Protein AF-A0A939AF09-F1 (afdb_monomer_lite)

Structure (mmCIF, N/CA/C/O backbone):
data_AF-A0A939AF09-F1
#
_entry.id   AF-A0A939AF09-F1
#
loop_
_atom_site.group_PDB
_atom_site.id
_atom_site.type_symbol
_atom_site.label_atom_id
_atom_site.label_alt_id
_atom_site.label_comp_id
_atom_site.label_asym_id
_atom_site.label_entity_id
_atom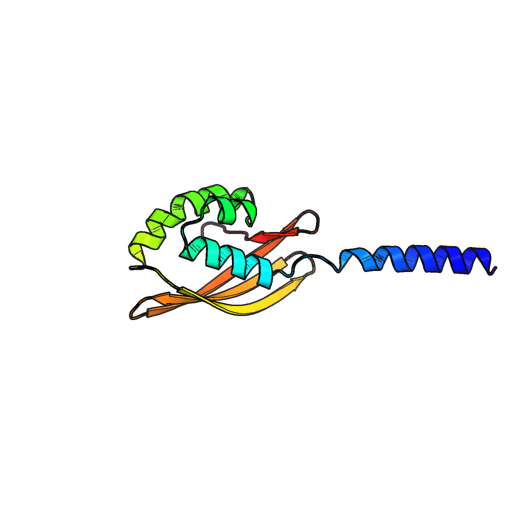_site.label_seq_id
_atom_site.pdbx_PDB_ins_code
_atom_site.Cartn_x
_atom_site.Cartn_y
_atom_site.Cartn_z
_atom_site.occupancy
_atom_site.B_iso_or_equiv
_atom_site.auth_seq_id
_atom_site.auth_comp_id
_atom_site.auth_asym_id
_atom_site.auth_atom_id
_atom_site.pdbx_PDB_model_num
ATOM 1 N N . MET A 1 1 ? -16.250 -12.088 46.802 1.00 54.91 1 MET A N 1
ATOM 2 C CA . MET A 1 1 ? -15.262 -11.108 46.292 1.00 54.91 1 MET A CA 1
ATOM 3 C C . MET A 1 1 ? -14.401 -11.692 45.167 1.00 54.91 1 MET A C 1
ATOM 5 O O . MET A 1 1 ? -14.438 -11.140 44.080 1.00 54.91 1 MET A O 1
ATOM 9 N N . ILE A 1 2 ? -13.753 -12.854 45.349 1.00 57.69 2 ILE A N 1
ATOM 10 C CA . ILE A 1 2 ? -12.949 -13.545 44.306 1.00 57.69 2 ILE A CA 1
ATOM 11 C C . ILE A 1 2 ? -13.694 -13.767 42.973 1.00 57.69 2 ILE A C 1
ATOM 13 O O . ILE A 1 2 ? -13.131 -13.522 41.915 1.00 57.69 2 ILE A O 1
ATOM 17 N N . LYS A 1 3 ? -14.979 -14.151 43.006 1.00 56.00 3 LYS A N 1
ATOM 18 C CA . LYS A 1 3 ? -15.787 -14.379 41.788 1.00 56.00 3 LYS A CA 1
ATOM 19 C C . LYS A 1 3 ? -15.946 -13.130 40.904 1.00 56.00 3 LYS A C 1
ATOM 21 O O . LYS A 1 3 ? -15.982 -13.259 39.690 1.00 56.00 3 LYS A O 1
ATOM 26 N N . ILE A 1 4 ? -16.001 -11.936 41.502 1.00 65.12 4 ILE A N 1
ATOM 27 C CA . ILE A 1 4 ? -16.119 -10.664 40.766 1.00 65.12 4 ILE A CA 1
ATOM 28 C C . ILE A 1 4 ? -14.761 -10.280 40.164 1.00 65.12 4 ILE A C 1
ATOM 30 O O . ILE A 1 4 ? -14.705 -9.821 39.029 1.00 65.12 4 ILE A O 1
ATOM 34 N N . LEU A 1 5 ? -13.667 -10.552 40.886 1.00 64.31 5 LEU A N 1
ATOM 35 C CA . LEU A 1 5 ? -12.300 -10.309 40.420 1.00 64.31 5 LEU A CA 1
ATOM 36 C C . LEU A 1 5 ? -11.954 -11.160 39.185 1.00 64.31 5 LEU A C 1
ATOM 38 O O . LEU A 1 5 ? -11.342 -10.665 38.246 1.00 64.31 5 LEU A O 1
ATOM 42 N N . VAL A 1 6 ? -12.397 -12.423 39.161 1.00 71.00 6 VAL A N 1
ATOM 43 C CA . VAL A 1 6 ? -12.189 -13.341 38.026 1.00 71.00 6 VAL A CA 1
ATOM 44 C C . VAL A 1 6 ? -12.988 -12.901 36.795 1.00 71.00 6 VAL A C 1
ATOM 46 O O . VAL A 1 6 ? -12.459 -12.937 35.690 1.00 71.00 6 VAL A O 1
ATOM 49 N N . ILE A 1 7 ? -14.226 -12.425 36.966 1.00 71.31 7 ILE A N 1
ATOM 50 C CA . ILE A 1 7 ? -15.048 -11.924 35.849 1.00 71.31 7 ILE A CA 1
ATOM 51 C C . ILE A 1 7 ? -14.437 -10.650 35.242 1.00 71.31 7 ILE A C 1
ATOM 53 O O . ILE A 1 7 ? -14.358 -10.532 34.022 1.00 71.31 7 ILE A O 1
ATOM 57 N N . LEU A 1 8 ? -13.933 -9.731 36.073 1.00 65.94 8 LEU A N 1
ATOM 58 C CA . LEU A 1 8 ? -13.237 -8.519 35.618 1.00 65.94 8 LEU A CA 1
ATOM 59 C C . LEU A 1 8 ? -11.928 -8.834 34.874 1.00 65.94 8 LEU A C 1
ATOM 61 O O . LEU A 1 8 ? -11.629 -8.198 33.866 1.00 65.94 8 LEU A O 1
ATOM 65 N N . LEU A 1 9 ? -11.187 -9.852 35.323 1.00 68.19 9 LEU A N 1
ATOM 66 C CA . LEU A 1 9 ? -9.960 -10.313 34.667 1.00 68.19 9 LEU A CA 1
ATOM 67 C C . LEU A 1 9 ? -10.236 -10.930 33.281 1.00 68.19 9 LEU A C 1
ATOM 69 O O . LEU A 1 9 ? -9.470 -10.706 32.349 1.00 68.19 9 LEU A O 1
ATOM 73 N N . VAL A 1 10 ? -11.340 -11.671 33.129 1.00 65.94 10 VAL A N 1
ATOM 74 C CA . VAL A 1 10 ? -11.747 -12.291 31.852 1.00 65.94 10 VAL A CA 1
ATOM 75 C C . VAL A 1 10 ? -12.244 -11.250 30.838 1.00 65.94 10 VAL A C 1
ATOM 77 O O . VAL A 1 10 ? -11.999 -11.385 29.643 1.00 65.94 10 VAL A O 1
ATOM 80 N N . ILE A 1 11 ? -12.897 -10.178 31.293 1.00 62.31 11 ILE A N 1
ATOM 81 C CA . ILE A 1 11 ? -13.320 -9.073 30.414 1.00 62.31 11 ILE A CA 1
ATOM 82 C C . ILE A 1 11 ? -12.107 -8.244 29.957 1.00 62.31 11 ILE A C 1
ATOM 84 O O . ILE A 1 11 ? -12.039 -7.834 28.799 1.00 62.31 11 ILE A O 1
ATOM 88 N N . ALA A 1 12 ? -11.110 -8.053 30.828 1.00 61.72 12 ALA A N 1
ATOM 89 C CA . ALA A 1 12 ? -9.881 -7.337 30.488 1.00 61.72 12 ALA A CA 1
ATOM 90 C C . ALA A 1 12 ? -9.032 -8.065 29.426 1.00 61.72 12 ALA A C 1
ATOM 92 O O . ALA A 1 12 ? -8.418 -7.415 28.582 1.00 61.72 12 ALA A O 1
ATOM 93 N N . THR A 1 13 ? -9.026 -9.402 29.409 1.00 58.50 13 THR A N 1
ATOM 94 C CA . THR A 1 13 ? -8.287 -10.180 28.397 1.00 58.50 13 THR A CA 1
ATOM 95 C C . THR A 1 13 ? -8.986 -10.231 27.036 1.00 58.50 13 THR A C 1
ATOM 97 O O . THR A 1 13 ? -8.305 -10.362 26.020 1.00 58.50 13 THR A O 1
ATOM 100 N N . MET A 1 14 ? -10.310 -10.042 26.971 1.00 56.41 14 MET A N 1
ATOM 101 C CA . MET A 1 14 ? -11.045 -9.952 25.698 1.00 56.41 14 MET A CA 1
ATOM 102 C C . MET A 1 14 ? -10.769 -8.658 24.915 1.00 56.41 14 MET A C 1
ATOM 104 O O . MET A 1 14 ? -10.902 -8.645 23.693 1.00 56.41 14 MET A O 1
ATOM 108 N N . LEU A 1 15 ? -10.320 -7.589 25.579 1.00 56.97 15 LEU A N 1
ATOM 109 C CA . LEU A 1 15 ? -9.964 -6.324 24.919 1.00 56.97 15 LEU A CA 1
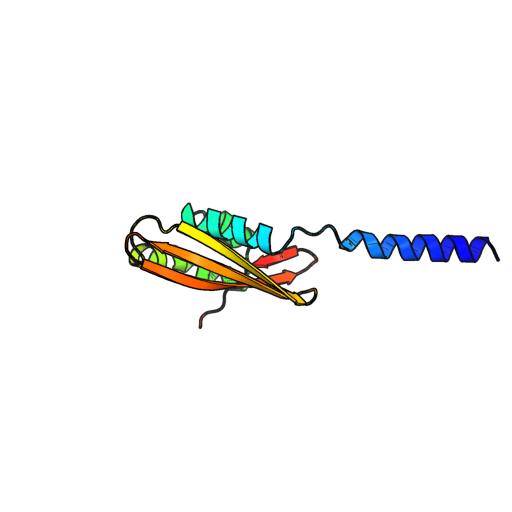ATOM 110 C C . LEU A 1 15 ? -8.602 -6.376 24.203 1.00 56.97 15 LEU A C 1
ATOM 112 O O . LEU A 1 15 ? -8.333 -5.546 23.338 1.00 56.97 15 LEU A O 1
ATOM 116 N N . LEU A 1 16 ? -7.756 -7.366 24.509 1.00 54.41 16 LEU A N 1
ATOM 117 C CA . LEU A 1 16 ? -6.405 -7.488 23.942 1.00 54.41 16 LEU A CA 1
ATOM 118 C C . LEU A 1 16 ? -6.359 -8.242 22.600 1.00 54.41 16 LEU A C 1
ATOM 120 O O . LEU A 1 16 ? -5.327 -8.250 21.932 1.00 54.41 16 LEU A O 1
ATOM 124 N N . ILE A 1 17 ? -7.465 -8.855 22.166 1.00 52.78 17 ILE A N 1
ATOM 125 C CA . ILE A 1 17 ? -7.485 -9.740 20.986 1.00 52.78 17 ILE A CA 1
ATOM 126 C C . ILE A 1 17 ? -7.575 -8.954 19.657 1.00 52.78 17 ILE A C 1
ATOM 128 O O . ILE A 1 17 ? -7.250 -9.484 18.597 1.00 52.78 17 ILE A O 1
ATOM 132 N N . ASN A 1 18 ? -7.920 -7.660 19.689 1.00 51.19 18 ASN A N 1
ATOM 133 C CA . ASN A 1 18 ? -8.018 -6.819 18.483 1.00 51.19 18 ASN A CA 1
ATOM 134 C C . ASN A 1 18 ? -6.672 -6.266 17.972 1.00 51.19 18 ASN A C 1
ATOM 136 O O . ASN A 1 18 ? -6.637 -5.564 16.958 1.00 51.19 18 ASN A O 1
ATOM 140 N N . ALA A 1 19 ? -5.555 -6.592 18.630 1.00 51.22 19 ALA A N 1
ATOM 141 C CA . ALA A 1 19 ? -4.224 -6.162 18.199 1.00 51.22 19 ALA A CA 1
ATOM 142 C C . ALA A 1 19 ? -3.630 -7.026 17.065 1.00 51.22 19 ALA A C 1
ATOM 144 O O . ALA A 1 19 ? -2.607 -6.659 16.490 1.00 51.22 19 ALA A O 1
ATOM 145 N N . CYS A 1 20 ? -4.260 -8.148 16.695 1.00 52.00 20 CYS A N 1
ATOM 146 C CA . CYS A 1 20 ? -3.750 -9.067 15.668 1.00 52.00 20 CYS A CA 1
ATOM 147 C C . CYS A 1 20 ? -4.276 -8.751 14.250 1.00 52.00 20 CYS A C 1
ATOM 149 O O . CYS A 1 20 ? -4.638 -9.641 13.483 1.00 52.00 20 CYS A O 1
ATOM 151 N N . GLY A 1 21 ? -4.356 -7.466 13.898 1.00 64.12 21 GLY A N 1
ATOM 152 C CA . GLY A 1 21 ? -4.618 -7.035 12.523 1.00 64.12 21 GLY A CA 1
ATOM 153 C C . GLY A 1 21 ? -3.337 -7.050 11.684 1.00 64.12 21 GLY A C 1
ATOM 154 O O . GLY A 1 21 ? -2.247 -6.797 12.198 1.00 64.12 21 GLY A O 1
ATOM 155 N N . THR A 1 22 ? -3.444 -7.323 10.381 1.00 80.94 22 THR A N 1
ATOM 156 C CA . THR A 1 22 ? -2.323 -7.146 9.440 1.00 80.94 22 THR A CA 1
ATOM 157 C C . THR A 1 22 ? -1.801 -5.711 9.531 1.00 80.94 22 THR A C 1
ATOM 159 O O . THR A 1 22 ? -2.602 -4.787 9.512 1.00 80.94 22 THR A O 1
ATOM 162 N N . LYS A 1 23 ? -0.486 -5.499 9.647 1.00 91.12 23 LYS A N 1
ATOM 163 C CA . LYS A 1 23 ? 0.091 -4.149 9.780 1.00 91.12 23 LYS A CA 1
ATOM 164 C C . LYS A 1 23 ? -0.139 -3.315 8.506 1.00 91.12 23 LYS A C 1
ATOM 166 O O . LYS A 1 23 ? -0.131 -3.896 7.417 1.00 91.12 23 LYS A O 1
ATOM 171 N N . PRO A 1 24 ? -0.272 -1.978 8.608 1.00 94.00 2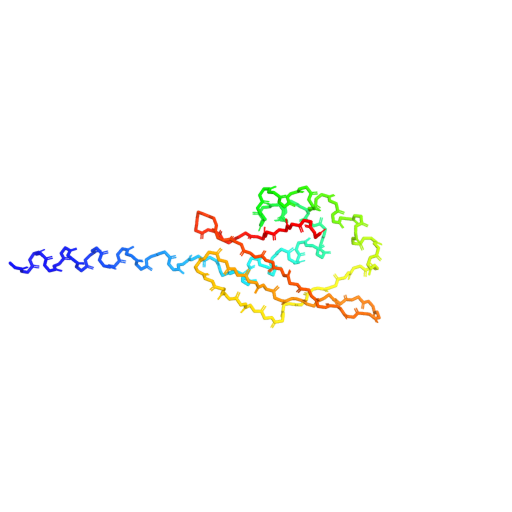4 PRO A N 1
ATOM 172 C CA . PRO A 1 24 ? -0.453 -1.109 7.442 1.00 94.00 24 PRO A CA 1
ATOM 173 C C . PRO A 1 24 ? 0.690 -1.254 6.428 1.00 94.00 24 PRO A C 1
ATOM 175 O O . PRO A 1 24 ? 0.429 -1.380 5.236 1.00 94.00 24 PRO A O 1
ATOM 178 N N . GLU A 1 25 ? 1.937 -1.379 6.894 1.00 95.06 25 GLU A N 1
ATOM 179 C CA . GLU A 1 25 ? 3.103 -1.634 6.033 1.00 95.06 25 GLU A CA 1
ATOM 180 C C . GLU A 1 25 ? 2.937 -2.898 5.173 1.00 95.06 25 GLU A C 1
ATOM 182 O O . GLU A 1 25 ? 3.248 -2.906 3.985 1.00 95.06 25 GLU A O 1
ATOM 187 N N . THR A 1 26 ? 2.411 -3.982 5.750 1.00 95.31 26 THR A N 1
ATOM 188 C CA . THR A 1 26 ? 2.205 -5.243 5.025 1.00 95.31 26 THR A CA 1
ATOM 189 C C . THR A 1 26 ? 1.139 -5.102 3.939 1.00 95.31 26 THR A C 1
ATOM 191 O O . THR A 1 26 ? 1.274 -5.703 2.875 1.00 95.31 26 THR A O 1
ATOM 194 N N . VAL A 1 27 ? 0.082 -4.324 4.192 1.00 96.75 27 VAL A N 1
ATOM 195 C CA . VAL A 1 27 ? -0.944 -4.025 3.181 1.00 96.75 27 VAL A CA 1
ATOM 196 C C . VAL A 1 27 ? -0.356 -3.157 2.070 1.00 96.75 27 VAL A C 1
ATOM 198 O O . VAL A 1 27 ? -0.552 -3.475 0.901 1.00 96.75 27 VAL A O 1
ATOM 201 N N . ALA A 1 28 ? 0.419 -2.131 2.426 1.00 97.06 28 ALA A N 1
ATOM 202 C CA . ALA A 1 28 ? 1.090 -1.258 1.469 1.00 97.06 28 ALA A CA 1
ATOM 203 C C . ALA A 1 28 ? 2.052 -2.026 0.553 1.00 97.06 28 ALA A C 1
ATOM 205 O O . ALA A 1 28 ? 1.944 -1.902 -0.661 1.00 97.06 28 ALA A O 1
ATOM 206 N N . ARG A 1 29 ? 2.926 -2.882 1.104 1.00 96.94 29 ARG A N 1
ATOM 207 C CA . ARG A 1 29 ? 3.843 -3.715 0.302 1.00 96.94 29 ARG A CA 1
ATOM 208 C C . ARG A 1 29 ? 3.089 -4.576 -0.708 1.00 96.94 29 ARG A C 1
ATOM 210 O O . ARG A 1 29 ? 3.383 -4.511 -1.889 1.00 96.94 29 ARG A O 1
ATOM 217 N N . LYS A 1 30 ? 2.046 -5.291 -0.271 1.00 97.00 30 LYS A N 1
ATOM 218 C CA . LYS A 1 30 ? 1.223 -6.113 -1.175 1.00 97.00 30 LYS A CA 1
ATOM 219 C C . LYS A 1 30 ? 0.521 -5.295 -2.258 1.00 97.00 30 LYS A C 1
ATOM 221 O O . LYS A 1 30 ? 0.338 -5.786 -3.366 1.00 97.00 30 LYS A O 1
ATOM 226 N N . PHE A 1 31 ? 0.087 -4.079 -1.931 1.00 96.56 31 PHE A N 1
ATOM 227 C CA . PHE A 1 31 ? -0.536 -3.182 -2.897 1.00 96.56 31 PHE A CA 1
ATOM 228 C C . PHE A 1 31 ? 0.473 -2.695 -3.944 1.00 96.56 31 PHE A C 1
ATOM 230 O O . PHE A 1 31 ? 0.171 -2.724 -5.133 1.00 96.56 31 PHE A O 1
ATOM 237 N N . LEU A 1 32 ? 1.674 -2.301 -3.513 1.00 95.06 32 LEU A N 1
ATOM 238 C CA . LEU A 1 32 ? 2.763 -1.884 -4.397 1.00 95.06 32 LEU A CA 1
ATOM 239 C C . LEU A 1 32 ? 3.245 -3.047 -5.276 1.00 95.06 32 LEU A C 1
ATOM 241 O O . LEU A 1 32 ? 3.347 -2.876 -6.485 1.00 95.06 32 LEU A O 1
ATOM 245 N N . ASP A 1 33 ? 3.408 -4.248 -4.716 1.00 95.00 33 ASP A N 1
ATOM 246 C CA . ASP A 1 33 ? 3.730 -5.463 -5.478 1.00 95.00 33 ASP A CA 1
ATOM 247 C C . ASP A 1 33 ? 2.658 -5.753 -6.545 1.00 95.00 33 ASP A C 1
ATOM 249 O O . ASP A 1 33 ? 2.971 -6.106 -7.682 1.00 95.00 33 ASP A O 1
ATOM 253 N N . ALA A 1 34 ? 1.374 -5.592 -6.207 1.00 94.69 34 ALA A N 1
ATOM 254 C CA . ALA A 1 34 ? 0.286 -5.735 -7.172 1.00 94.69 34 ALA A CA 1
ATOM 255 C C . ALA A 1 34 ? 0.347 -4.658 -8.268 1.00 94.69 34 ALA A C 1
ATOM 257 O O . ALA A 1 34 ? 0.059 -4.953 -9.426 1.00 94.69 34 ALA A O 1
ATOM 258 N N . MET A 1 35 ? 0.769 -3.437 -7.929 1.00 91.38 35 MET A N 1
ATOM 259 C CA . MET A 1 35 ? 0.979 -2.360 -8.894 1.00 91.38 35 MET A CA 1
ATOM 260 C C . MET A 1 35 ? 2.124 -2.676 -9.867 1.00 91.38 35 MET A C 1
ATOM 262 O O . MET A 1 35 ? 1.933 -2.501 -11.070 1.00 91.38 35 MET A O 1
ATOM 266 N N . GLU A 1 36 ? 3.260 -3.202 -9.388 1.00 90.19 36 GLU A N 1
ATOM 267 C CA . GLU A 1 36 ? 4.373 -3.646 -10.252 1.00 90.19 36 GLU A CA 1
ATOM 268 C C . GLU A 1 36 ? 3.928 -4.707 -11.261 1.00 90.19 36 GLU A C 1
ATOM 270 O O . GLU A 1 36 ? 4.339 -4.694 -12.417 1.00 90.19 36 GLU A O 1
ATOM 275 N N . ASN A 1 37 ? 3.066 -5.628 -10.825 1.00 90.56 37 ASN A N 1
ATOM 276 C CA . ASN A 1 37 ? 2.606 -6.751 -11.641 1.00 90.56 37 ASN A CA 1
ATOM 277 C C . ASN A 1 37 ? 1.347 -6.440 -12.469 1.00 90.56 37 ASN A C 1
ATOM 279 O O . ASN A 1 37 ? 0.840 -7.321 -13.164 1.00 90.56 37 ASN A O 1
ATOM 283 N N . GLY A 1 38 ? 0.806 -5.219 -12.386 1.00 89.31 38 GLY A N 1
ATOM 284 C CA . GLY A 1 38 ? -0.444 -4.848 -13.055 1.00 89.31 38 GLY A CA 1
ATOM 285 C C . GLY A 1 38 ? -1.684 -5.602 -12.546 1.00 89.31 38 GLY A C 1
ATOM 286 O O . GLY A 1 38 ? -2.691 -5.677 -13.252 1.00 89.31 38 GLY A O 1
ATOM 287 N N . ASP A 1 39 ? -1.646 -6.155 -11.331 1.00 92.94 39 ASP A N 1
ATOM 288 C CA . ASP A 1 39 ? -2.744 -6.908 -10.715 1.00 92.94 39 ASP A CA 1
ATOM 289 C C . ASP A 1 39 ? -3.790 -5.961 -10.100 1.00 92.94 39 ASP A C 1
ATOM 291 O O . ASP A 1 39 ? -3.846 -5.699 -8.891 1.00 92.94 39 ASP A O 1
ATOM 295 N N . GLY A 1 40 ? -4.648 -5.427 -10.970 1.00 92.69 40 GLY A N 1
ATOM 296 C CA . GLY A 1 40 ? -5.736 -4.525 -10.591 1.00 92.69 40 GLY A CA 1
ATOM 297 C C . GLY A 1 40 ? -6.756 -5.127 -9.625 1.00 92.69 40 GLY A C 1
ATOM 298 O O . GLY A 1 40 ? -7.361 -4.388 -8.844 1.00 92.69 40 GLY A O 1
ATOM 299 N N . ASP A 1 41 ? -6.942 -6.445 -9.628 1.00 94.81 41 ASP A N 1
ATOM 300 C CA . ASP A 1 41 ? -7.902 -7.105 -8.743 1.00 94.81 41 ASP A CA 1
ATOM 301 C C . ASP A 1 41 ? -7.376 -7.174 -7.310 1.00 94.81 41 ASP A C 1
ATOM 303 O O . ASP A 1 41 ? -8.120 -6.903 -6.360 1.00 94.81 41 ASP A O 1
ATOM 307 N N . THR A 1 42 ? -6.090 -7.481 -7.135 1.00 95.75 42 THR A N 1
ATOM 308 C CA . THR A 1 42 ? -5.443 -7.417 -5.821 1.00 95.75 42 THR A CA 1
ATOM 309 C C . THR A 1 42 ? -5.389 -5.982 -5.309 1.00 95.75 42 THR A C 1
ATOM 311 O O . THR A 1 42 ? -5.731 -5.753 -4.146 1.00 95.75 42 THR A O 1
ATOM 314 N N . MET A 1 43 ? -5.078 -5.002 -6.168 1.00 95.56 43 MET A N 1
ATOM 315 C CA . MET A 1 43 ? -5.132 -3.584 -5.794 1.00 95.56 43 MET A CA 1
ATOM 316 C C . MET A 1 43 ? -6.514 -3.193 -5.249 1.00 95.56 43 MET A C 1
ATOM 318 O O . MET A 1 43 ? -6.603 -2.647 -4.151 1.00 95.56 43 MET A O 1
ATOM 322 N N . LYS A 1 44 ? -7.602 -3.547 -5.949 1.00 95.81 44 LYS A N 1
ATOM 323 C CA . LYS A 1 44 ? -8.979 -3.262 -5.499 1.00 95.81 44 LYS A CA 1
ATOM 324 C C . LYS A 1 44 ? -9.340 -3.957 -4.184 1.00 95.81 44 LYS A C 1
ATOM 326 O O . LYS A 1 44 ? -10.045 -3.374 -3.363 1.00 95.81 44 LYS A O 1
ATOM 331 N N . LYS A 1 45 ? -8.881 -5.194 -3.963 1.00 96.25 45 LYS A N 1
ATOM 332 C CA . LYS A 1 45 ? -9.120 -5.935 -2.706 1.00 96.25 45 LYS A CA 1
ATOM 333 C C . LYS A 1 45 ? -8.408 -5.311 -1.506 1.00 96.25 45 LYS A C 1
ATOM 335 O O . LYS A 1 45 ? -8.887 -5.446 -0.383 1.00 96.25 45 LYS A O 1
ATOM 340 N N . LEU A 1 46 ? -7.262 -4.677 -1.741 1.00 97.06 46 LEU A N 1
ATOM 341 C CA . LEU A 1 46 ? -6.436 -4.042 -0.714 1.00 97.06 46 LEU A CA 1
ATOM 342 C C . LEU A 1 46 ? -6.741 -2.551 -0.534 1.00 97.06 46 LEU A C 1
ATOM 344 O O . LEU A 1 46 ? -6.120 -1.911 0.312 1.00 97.06 46 LEU A O 1
ATOM 348 N N . SER A 1 47 ? -7.680 -1.993 -1.298 1.00 96.94 47 SER A N 1
ATOM 349 C CA . SER A 1 47 ? -8.025 -0.577 -1.260 1.00 96.94 47 SER A CA 1
ATOM 350 C C . SER A 1 47 ? -9.460 -0.333 -0.809 1.00 96.94 47 SER A C 1
ATOM 352 O O . SER A 1 47 ? -10.320 -1.215 -0.848 1.00 96.94 47 SER A O 1
ATOM 354 N N . THR A 1 48 ? -9.753 0.908 -0.437 1.00 96.69 48 THR A N 1
ATOM 355 C CA . THR A 1 48 ? -11.131 1.327 -0.195 1.00 96.69 48 THR A CA 1
ATOM 356 C C . THR A 1 48 ? -11.941 1.335 -1.502 1.00 96.69 48 THR A C 1
ATOM 358 O O . THR A 1 48 ? -11.353 1.513 -2.576 1.00 96.69 48 THR A O 1
ATOM 361 N N . PRO A 1 49 ? -13.280 1.182 -1.448 1.00 94.69 49 PRO A N 1
ATOM 362 C CA . PRO A 1 49 ? -14.130 1.227 -2.641 1.00 94.69 49 PRO A CA 1
ATOM 363 C C . PRO A 1 49 ? -13.979 2.521 -3.444 1.00 94.69 49 PRO A C 1
ATOM 365 O O . PRO A 1 49 ? -13.994 2.498 -4.671 1.00 94.69 49 PRO A O 1
ATOM 368 N N . GLU A 1 50 ? -13.764 3.651 -2.765 1.00 93.62 50 GLU A N 1
ATOM 369 C CA . GLU A 1 50 ? -13.596 4.953 -3.423 1.00 93.62 50 GLU A CA 1
ATOM 370 C C . GLU A 1 50 ? -12.313 5.006 -4.272 1.00 93.62 50 GLU A C 1
ATOM 372 O O . GLU A 1 50 ? -12.252 5.726 -5.266 1.00 93.62 50 GLU A O 1
ATOM 377 N N . SER A 1 51 ? -11.312 4.186 -3.933 1.00 94.56 51 SER A N 1
ATOM 378 C CA . SER A 1 51 ? -10.046 4.100 -4.667 1.00 94.56 51 SER A CA 1
ATOM 379 C C . SER A 1 51 ? -10.164 3.285 -5.964 1.00 94.56 51 SER A C 1
ATOM 381 O O . SER A 1 51 ? -9.288 3.377 -6.822 1.00 94.56 51 SER A O 1
ATOM 383 N N . HIS A 1 52 ? -11.226 2.484 -6.144 1.00 94.12 52 HIS A N 1
ATOM 384 C CA . HIS A 1 52 ? -11.357 1.549 -7.278 1.00 94.12 52 HIS A CA 1
ATOM 385 C C . HIS A 1 52 ? -11.376 2.253 -8.632 1.00 94.12 52 HIS A C 1
ATOM 387 O O . HIS A 1 52 ? -10.787 1.747 -9.588 1.00 94.12 52 HIS A O 1
ATOM 393 N N . THR A 1 53 ? -12.011 3.423 -8.709 1.00 91.25 53 THR A N 1
ATOM 394 C CA . THR A 1 53 ? -12.041 4.239 -9.929 1.00 9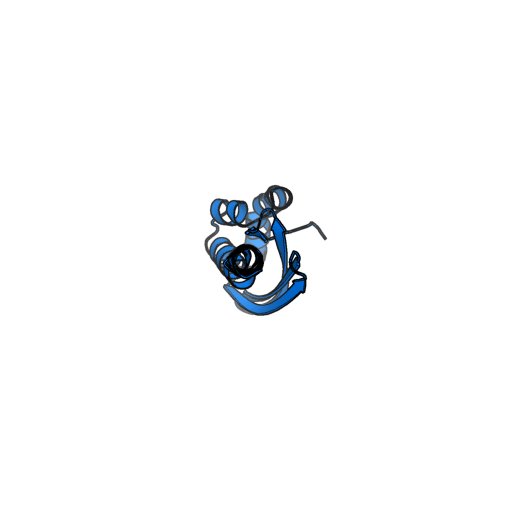1.25 53 THR A CA 1
ATOM 395 C C . THR A 1 53 ? -10.637 4.690 -10.315 1.00 91.25 53 THR A C 1
ATOM 397 O O . THR A 1 53 ? -10.248 4.544 -11.469 1.00 91.25 53 THR A O 1
ATOM 400 N N . ILE A 1 54 ? -9.848 5.170 -9.348 1.00 90.69 54 ILE A N 1
ATOM 401 C CA . ILE A 1 54 ? -8.473 5.631 -9.586 1.00 90.69 54 ILE A CA 1
ATOM 402 C C . ILE A 1 54 ? -7.578 4.453 -9.973 1.00 90.69 54 ILE A C 1
ATOM 404 O O . ILE A 1 54 ? -6.813 4.556 -10.927 1.00 90.69 54 ILE A O 1
ATOM 408 N N . ILE A 1 55 ? -7.733 3.304 -9.309 1.00 92.25 55 ILE A N 1
ATOM 409 C CA . ILE A 1 55 ? -7.018 2.068 -9.660 1.00 92.25 55 ILE A CA 1
ATOM 410 C C . ILE A 1 55 ? -7.310 1.648 -11.104 1.00 92.25 55 ILE A C 1
ATOM 412 O O . ILE A 1 55 ? -6.405 1.213 -11.810 1.00 92.25 55 ILE A O 1
ATOM 416 N N . GLY A 1 56 ? -8.545 1.829 -11.577 1.00 89.19 56 GLY A N 1
ATOM 417 C CA . GLY A 1 56 ? -8.903 1.587 -12.977 1.00 89.19 56 GLY A CA 1
ATOM 418 C C . GLY A 1 56 ? -8.163 2.482 -13.979 1.00 89.19 56 GLY A C 1
ATOM 419 O O . GLY A 1 56 ? -8.016 2.098 -15.137 1.00 89.19 56 GLY A O 1
ATOM 420 N N . LEU A 1 57 ? -7.670 3.645 -13.545 1.00 87.56 57 LEU A N 1
ATOM 421 C CA . LEU A 1 57 ? -6.913 4.593 -14.367 1.00 87.56 57 LEU A CA 1
ATOM 422 C C . LEU A 1 57 ? -5.391 4.403 -14.253 1.00 87.56 57 LEU A C 1
ATOM 424 O O . LEU A 1 57 ? -4.661 4.873 -15.126 1.00 87.56 57 LEU A O 1
ATOM 428 N N . LEU A 1 58 ? -4.904 3.697 -13.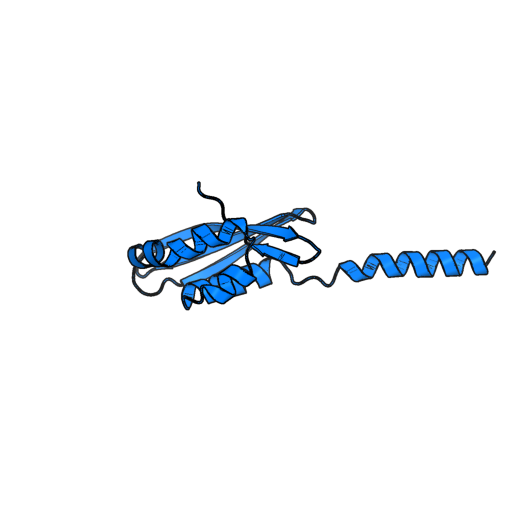222 1.00 84.81 58 LEU A N 1
ATOM 429 C CA . LEU A 1 58 ? -3.471 3.479 -12.984 1.00 84.81 58 LEU A CA 1
ATOM 430 C C . LEU A 1 58 ? -2.714 2.892 -14.186 1.00 84.81 58 LEU A C 1
ATOM 432 O O . LEU A 1 58 ? -1.617 3.378 -14.442 1.00 84.81 58 LEU A O 1
ATOM 436 N N . PRO A 1 59 ? -3.243 1.932 -14.974 1.00 80.94 59 PRO A N 1
ATOM 437 C CA . PRO A 1 59 ? -2.519 1.419 -16.139 1.00 80.94 59 PRO A CA 1
ATOM 438 C C . PRO A 1 59 ? -2.137 2.509 -17.153 1.00 80.94 59 PRO A C 1
ATOM 440 O O . PRO A 1 59 ? -1.051 2.462 -17.727 1.00 80.94 59 PRO A O 1
ATOM 443 N N . MET A 1 60 ? -2.992 3.523 -17.339 1.00 81.06 60 MET A N 1
ATOM 444 C CA . MET A 1 60 ? -2.703 4.652 -18.235 1.00 81.06 60 MET A CA 1
ATOM 445 C C . MET A 1 60 ? -1.628 5.589 -17.670 1.00 81.06 60 MET A C 1
ATOM 447 O O . MET A 1 60 ? -0.849 6.148 -18.438 1.00 81.06 60 MET A O 1
ATOM 451 N N . LEU A 1 61 ? -1.578 5.755 -16.345 1.00 77.94 61 LEU A N 1
ATOM 452 C CA . LEU A 1 61 ? -0.558 6.545 -15.644 1.00 77.94 61 LEU A CA 1
ATOM 453 C C . LEU A 1 61 ? 0.798 5.829 -15.631 1.00 77.94 61 LEU A C 1
ATOM 455 O O . LEU A 1 61 ? 1.818 6.423 -15.965 1.00 77.94 61 LEU A O 1
ATOM 459 N N . MET A 1 62 ? 0.803 4.533 -15.314 1.00 76.06 62 MET A N 1
ATOM 460 C CA . MET A 1 62 ? 2.003 3.694 -15.259 1.00 76.06 62 MET A CA 1
ATOM 461 C C . MET A 1 62 ? 2.686 3.593 -16.624 1.00 76.06 62 MET A C 1
ATOM 463 O O . MET A 1 62 ? 3.907 3.675 -16.698 1.00 76.06 62 MET A O 1
ATOM 467 N N . GLY A 1 63 ? 1.911 3.515 -17.712 1.00 73.69 63 GLY A N 1
ATOM 468 C CA . GLY A 1 63 ? 2.455 3.539 -19.073 1.00 73.69 63 GLY A CA 1
ATOM 469 C C . GLY A 1 63 ? 3.239 4.813 -19.421 1.00 73.69 63 GLY A C 1
ATOM 470 O O . GLY A 1 63 ? 4.055 4.784 -20.337 1.00 73.69 63 GLY A O 1
ATOM 471 N N . GLN A 1 64 ? 3.036 5.917 -18.691 1.00 73.75 64 GLN A N 1
ATOM 472 C CA . GLN A 1 64 ? 3.786 7.168 -18.868 1.00 73.75 64 GLN A CA 1
ATOM 473 C C . GLN A 1 64 ? 5.036 7.261 -17.977 1.00 73.75 64 GLN A C 1
ATOM 475 O O . GLN A 1 64 ? 5.906 8.084 -18.256 1.00 73.75 64 GLN A O 1
ATOM 480 N N . MET A 1 65 ? 5.153 6.431 -16.932 1.00 68.62 65 MET A N 1
ATOM 481 C CA . MET A 1 65 ? 6.286 6.446 -15.991 1.00 68.62 65 MET A CA 1
ATOM 482 C C . MET A 1 65 ? 7.512 5.649 -16.473 1.00 68.62 65 MET A C 1
ATOM 484 O O . MET A 1 65 ? 8.547 5.662 -15.811 1.00 68.62 65 MET A O 1
ATOM 488 N N . GLY A 1 66 ? 7.426 4.999 -17.637 1.00 70.44 66 GLY A N 1
ATOM 489 C CA . GLY A 1 66 ? 8.485 4.154 -18.193 1.00 70.44 66 GLY A CA 1
ATOM 490 C C . GLY A 1 66 ? 8.210 2.660 -18.010 1.00 70.44 66 GLY A C 1
ATOM 491 O O . GLY A 1 66 ? 7.160 2.255 -17.509 1.00 70.44 66 GLY A O 1
ATOM 492 N N . ALA A 1 67 ? 9.138 1.818 -18.468 1.00 70.50 67 ALA A N 1
ATOM 493 C CA . ALA A 1 67 ? 8.968 0.372 -18.399 1.00 70.50 67 ALA A CA 1
ATOM 494 C C . ALA A 1 67 ? 9.221 -0.145 -16.971 1.00 70.50 67 ALA A C 1
ATOM 496 O O . ALA A 1 67 ? 10.312 0.006 -16.434 1.00 70.50 67 ALA A O 1
ATOM 497 N N . ASN A 1 68 ? 8.215 -0.812 -16.396 1.00 77.00 68 ASN A N 1
ATOM 498 C CA . ASN A 1 68 ? 8.321 -1.644 -15.191 1.00 77.00 68 ASN A CA 1
ATOM 499 C C . ASN A 1 68 ? 8.898 -0.934 -13.939 1.00 77.00 68 ASN A C 1
ATOM 501 O O . ASN A 1 68 ? 9.942 -1.357 -13.430 1.00 77.00 68 ASN A O 1
ATOM 505 N N . PRO A 1 69 ? 8.240 0.127 -13.428 1.00 84.44 69 PRO A N 1
ATOM 506 C CA . PRO A 1 69 ? 8.697 0.815 -12.223 1.00 84.44 69 PRO A CA 1
ATOM 507 C C . PRO A 1 69 ? 8.720 -0.137 -11.020 1.00 84.44 69 PRO A C 1
ATOM 509 O O . PRO A 1 69 ? 7.853 -1.003 -10.873 1.00 84.44 69 PRO A O 1
ATOM 512 N N . LYS A 1 70 ? 9.716 0.045 -10.153 1.00 90.62 70 LYS A N 1
ATOM 513 C CA . LYS A 1 70 ? 9.849 -0.665 -8.878 1.00 90.62 70 LYS A CA 1
ATOM 514 C C . LYS A 1 70 ? 9.452 0.230 -7.718 1.00 90.62 70 LYS A C 1
ATOM 516 O O . LYS A 1 70 ? 9.691 1.434 -7.766 1.00 90.62 70 LYS A O 1
ATOM 521 N N . PHE A 1 71 ? 8.882 -0.349 -6.669 1.00 92.75 71 PHE A N 1
ATOM 522 C CA . PHE A 1 71 ? 8.465 0.390 -5.485 1.00 92.75 71 PHE A CA 1
ATOM 523 C C . PHE A 1 71 ? 9.167 -0.132 -4.232 1.00 92.75 71 PHE A C 1
ATOM 525 O O . PHE A 1 71 ? 9.122 -1.314 -3.902 1.00 92.75 71 PHE A O 1
ATOM 532 N N . GLU A 1 72 ? 9.791 0.772 -3.485 1.00 93.31 72 GLU A N 1
ATOM 533 C CA . GLU A 1 72 ? 10.474 0.463 -2.232 1.00 93.31 72 GLU A CA 1
ATOM 534 C C . GLU A 1 72 ? 9.795 1.199 -1.075 1.00 93.31 72 GLU A C 1
ATOM 536 O O . GLU A 1 72 ? 9.711 2.422 -1.074 1.00 93.31 72 GLU A O 1
ATOM 541 N N . VAL A 1 73 ? 9.325 0.480 -0.054 1.00 94.94 73 VAL A N 1
ATOM 542 C CA . VAL A 1 73 ? 8.813 1.122 1.168 1.00 94.94 73 VAL A CA 1
ATOM 543 C C . VAL A 1 73 ? 9.977 1.671 1.994 1.00 94.94 73 VAL A C 1
ATOM 545 O O . VAL A 1 73 ? 10.836 0.902 2.425 1.00 94.94 73 VAL A O 1
ATOM 548 N N . ILE A 1 74 ? 9.956 2.978 2.263 1.00 96.56 74 ILE A N 1
ATOM 549 C CA . ILE A 1 74 ? 10.974 3.697 3.042 1.00 96.56 74 ILE A CA 1
ATOM 550 C C . ILE A 1 74 ? 10.616 3.697 4.528 1.00 96.56 74 ILE A C 1
ATOM 552 O O . ILE A 1 74 ? 11.445 3.379 5.380 1.00 96.56 74 ILE A O 1
ATOM 556 N N . SER A 1 75 ? 9.385 4.086 4.857 1.00 94.62 75 SER A N 1
ATOM 557 C CA . SER A 1 75 ? 8.939 4.209 6.243 1.00 94.62 75 SER A CA 1
ATOM 558 C C . SER A 1 75 ? 7.428 4.059 6.364 1.00 94.62 75 SER A C 1
ATOM 560 O O . SER A 1 75 ? 6.676 4.204 5.402 1.00 94.62 75 SER A O 1
ATOM 562 N N . THR A 1 76 ? 6.978 3.734 7.572 1.00 95.31 76 THR A N 1
ATOM 563 C CA . THR A 1 76 ? 5.560 3.684 7.931 1.00 95.31 76 THR A CA 1
ATOM 564 C C . THR A 1 76 ? 5.338 4.558 9.151 1.00 95.31 76 THR A C 1
ATOM 566 O O . THR A 1 76 ? 5.963 4.348 10.189 1.00 95.31 76 THR A O 1
ATOM 569 N N . GLU A 1 77 ? 4.428 5.511 9.028 1.00 94.75 77 GLU A N 1
ATOM 570 C CA . GLU A 1 77 ? 3.960 6.373 10.102 1.00 94.75 77 GLU A CA 1
ATOM 571 C C . GLU A 1 77 ? 2.517 5.989 10.432 1.00 94.75 77 GLU A C 1
ATOM 573 O O . GLU A 1 77 ? 1.614 6.128 9.607 1.00 94.75 77 GLU A O 1
ATOM 578 N N . VAL A 1 78 ? 2.290 5.461 11.633 1.00 91.94 78 VAL A N 1
ATOM 579 C CA . VAL A 1 78 ? 0.933 5.230 12.140 1.00 91.94 78 VAL A CA 1
ATOM 580 C C . VAL A 1 78 ? 0.497 6.514 12.829 1.00 91.94 78 VAL A C 1
ATOM 582 O O . VAL A 1 78 ? 1.033 6.854 13.880 1.00 91.94 78 VAL A O 1
ATOM 585 N N . VAL A 1 79 ? -0.435 7.233 12.206 1.00 89.88 79 VAL A N 1
ATOM 586 C CA . VAL A 1 79 ? -0.936 8.520 12.705 1.00 89.88 79 VAL A CA 1
ATOM 587 C C . VAL A 1 79 ? -1.851 8.286 13.906 1.00 89.88 79 VAL A C 1
ATOM 589 O O . VAL A 1 79 ? -1.739 8.970 14.920 1.00 89.88 79 VAL A O 1
ATOM 592 N N . ASP A 1 80 ? -2.729 7.287 13.801 1.00 90.88 80 ASP A N 1
ATOM 593 C CA . ASP A 1 80 ? -3.632 6.843 14.862 1.00 90.88 80 ASP A CA 1
ATOM 594 C C . ASP A 1 80 ? -4.084 5.383 14.626 1.00 90.88 80 ASP A C 1
ATOM 596 O O . ASP A 1 80 ? -3.621 4.708 13.704 1.00 90.88 80 ASP A O 1
ATOM 600 N N . ASP A 1 81 ? -5.008 4.873 15.448 1.00 88.44 81 ASP A N 1
ATOM 601 C CA . ASP A 1 81 ? -5.523 3.495 15.352 1.00 88.44 81 ASP A CA 1
ATOM 602 C C . ASP A 1 81 ? -6.245 3.174 14.030 1.00 88.44 81 ASP A C 1
ATOM 604 O O . ASP A 1 81 ? -6.492 2.001 13.715 1.00 88.44 81 ASP A O 1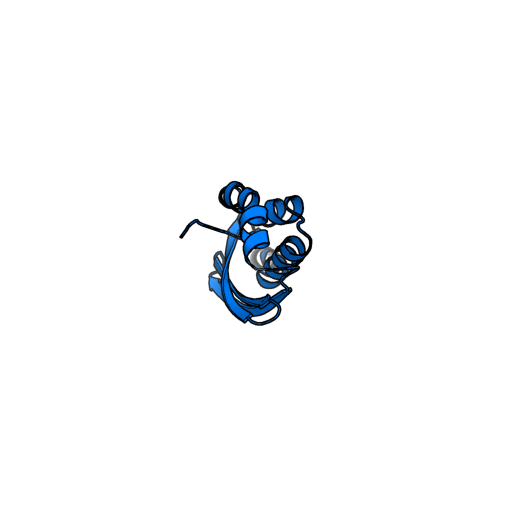
ATOM 608 N N . THR A 1 82 ? -6.606 4.205 13.270 1.00 94.00 82 THR A N 1
ATOM 609 C CA . THR A 1 82 ? -7.393 4.147 12.039 1.00 94.00 82 THR A CA 1
ATOM 610 C C . THR A 1 82 ? -6.705 4.742 10.817 1.00 94.00 82 THR A C 1
ATOM 612 O O . THR A 1 82 ? -7.164 4.465 9.714 1.00 94.00 82 THR A O 1
ATOM 615 N N . ASN A 1 83 ? -5.610 5.487 10.962 1.00 96.00 83 ASN A N 1
ATOM 616 C CA . ASN A 1 83 ? -4.904 6.137 9.858 1.00 96.00 83 ASN A CA 1
ATOM 617 C C . ASN A 1 83 ? -3.401 5.850 9.903 1.00 96.00 83 ASN A C 1
ATOM 619 O O . ASN A 1 83 ? -2.757 5.927 10.950 1.00 96.00 83 ASN A O 1
ATOM 623 N N . ALA A 1 84 ? -2.829 5.556 8.741 1.00 96.88 84 ALA A N 1
ATOM 624 C CA . ALA A 1 84 ? -1.395 5.389 8.568 1.00 96.88 84 ALA A CA 1
ATOM 625 C C . ALA A 1 84 ? -0.948 5.938 7.211 1.00 96.88 84 ALA A C 1
ATOM 627 O O . ALA A 1 84 ? -1.702 5.921 6.237 1.00 96.88 84 ALA A O 1
ATOM 628 N N . THR A 1 85 ? 0.302 6.369 7.144 1.00 97.12 85 THR A N 1
ATOM 629 C CA . THR A 1 85 ? 0.967 6.809 5.921 1.00 97.12 85 THR A CA 1
ATOM 630 C C . THR A 1 85 ? 2.205 5.951 5.713 1.00 97.12 85 THR A C 1
ATOM 632 O O . THR A 1 85 ? 3.030 5.801 6.612 1.00 97.12 85 THR A O 1
ATOM 635 N N . VAL A 1 86 ? 2.341 5.363 4.530 1.00 97.25 86 VAL A N 1
ATOM 636 C CA . VAL A 1 86 ? 3.527 4.607 4.128 1.00 97.25 86 VAL A CA 1
ATOM 637 C C . VAL A 1 86 ? 4.246 5.401 3.053 1.00 97.25 86 VAL A C 1
ATOM 639 O O . VAL A 1 86 ? 3.720 5.574 1.958 1.00 97.25 86 VAL A O 1
ATOM 642 N N . LYS A 1 87 ? 5.449 5.876 3.362 1.00 97.00 87 LYS A N 1
ATOM 643 C CA . LYS A 1 87 ? 6.310 6.538 2.386 1.00 97.00 87 LYS A CA 1
ATOM 644 C C . LYS A 1 87 ? 6.997 5.477 1.538 1.00 97.00 87 LYS A C 1
ATOM 646 O O . LYS A 1 87 ? 7.585 4.535 2.081 1.00 97.00 87 LYS A O 1
ATOM 651 N N . TYR A 1 88 ? 6.936 5.631 0.224 1.00 95.06 88 TYR A N 1
ATOM 652 C CA . TYR A 1 88 ? 7.560 4.719 -0.723 1.00 95.06 88 TYR A CA 1
ATOM 653 C C . TYR A 1 88 ? 8.343 5.487 -1.787 1.00 95.06 88 TYR A C 1
ATOM 655 O O . TYR A 1 88 ? 8.072 6.653 -2.066 1.00 95.06 88 TYR A O 1
ATOM 663 N N . ARG A 1 89 ? 9.344 4.825 -2.360 1.00 93.88 89 ARG A N 1
ATOM 664 C CA . ARG A 1 89 ? 10.153 5.315 -3.466 1.00 93.88 89 ARG A CA 1
ATOM 665 C C . ARG A 1 89 ? 9.775 4.571 -4.730 1.00 93.88 89 ARG A C 1
ATOM 667 O O . ARG A 1 89 ? 9.761 3.345 -4.739 1.00 93.88 89 ARG A O 1
ATOM 674 N N . ILE A 1 90 ? 9.514 5.319 -5.785 1.00 91.12 90 ILE A N 1
ATOM 675 C CA . ILE A 1 90 ? 9.370 4.844 -7.151 1.00 91.12 90 ILE A CA 1
ATOM 676 C C . ILE A 1 90 ? 10.768 4.835 -7.757 1.00 91.12 90 ILE A C 1
ATOM 678 O O . ILE A 1 90 ? 11.457 5.852 -7.736 1.00 91.12 90 ILE A O 1
ATOM 682 N N . LEU A 1 91 ? 11.194 3.693 -8.272 1.00 87.94 91 LEU A N 1
ATOM 683 C CA . LEU A 1 91 ? 12.459 3.493 -8.961 1.00 87.94 91 LEU A CA 1
ATOM 684 C C . LEU A 1 91 ? 12.142 3.213 -10.434 1.00 87.94 91 LEU A C 1
ATOM 686 O O . LEU A 1 91 ? 11.671 2.128 -10.782 1.00 87.94 91 LEU A O 1
ATOM 690 N N . ALA A 1 92 ? 12.380 4.206 -11.286 1.00 83.31 92 ALA A N 1
ATOM 691 C CA . ALA A 1 92 ? 12.364 4.092 -12.741 1.00 83.31 92 ALA A CA 1
ATOM 692 C C . ALA A 1 92 ? 13.790 4.317 -13.274 1.00 83.31 92 ALA A C 1
ATOM 694 O O . ALA A 1 92 ? 14.596 4.933 -12.582 1.00 83.31 92 ALA A O 1
ATOM 695 N N . GLU A 1 93 ? 14.098 3.820 -14.480 1.00 76.25 93 GLU A N 1
ATOM 696 C CA . GLU A 1 93 ? 15.465 3.686 -15.035 1.00 76.25 93 GLU A CA 1
ATOM 697 C C . GLU A 1 93 ? 16.444 4.808 -14.638 1.00 76.25 93 GLU A C 1
ATOM 699 O O . GLU A 1 93 ? 17.492 4.517 -14.066 1.00 76.25 93 GLU A O 1
ATOM 704 N N . ASP A 1 94 ? 16.060 6.073 -14.834 1.00 74.38 94 ASP A N 1
ATOM 705 C CA . ASP A 1 94 ? 16.915 7.238 -14.556 1.00 74.38 94 ASP A CA 1
ATOM 706 C C . ASP A 1 94 ? 16.348 8.189 -13.485 1.00 74.38 94 ASP A C 1
ATOM 708 O O . ASP A 1 94 ? 16.841 9.309 -13.310 1.00 74.38 94 ASP A O 1
ATOM 712 N N . LYS A 1 95 ? 15.266 7.805 -12.795 1.00 78.88 95 LYS A N 1
ATOM 713 C CA . LYS A 1 95 ? 14.559 8.684 -11.853 1.00 78.88 95 LYS A CA 1
ATOM 714 C C . LYS A 1 95 ? 14.070 7.930 -10.628 1.00 78.88 95 LYS A C 1
ATOM 716 O O . LYS A 1 95 ? 13.408 6.902 -10.733 1.00 78.88 95 LYS A O 1
ATOM 721 N N . SER A 1 96 ? 14.329 8.520 -9.465 1.00 85.19 96 SER A N 1
ATOM 722 C CA . SER A 1 96 ? 13.693 8.124 -8.217 1.00 85.19 96 SER A CA 1
ATOM 723 C C . SER A 1 96 ? 12.796 9.241 -7.707 1.00 85.19 96 SER A C 1
ATOM 725 O O . SER A 1 96 ? 13.268 10.366 -7.532 1.00 85.19 96 SER A O 1
ATOM 727 N N . GLU A 1 97 ? 11.541 8.923 -7.426 1.00 90.25 97 GLU A N 1
ATOM 728 C CA . GLU A 1 97 ? 10.584 9.845 -6.812 1.00 90.25 97 GLU A CA 1
ATOM 729 C C . GLU A 1 97 ? 10.042 9.227 -5.523 1.00 90.25 97 GLU A C 1
ATOM 731 O O . GLU A 1 97 ? 9.888 8.012 -5.438 1.00 90.25 97 GLU A O 1
ATOM 736 N N . GLU A 1 98 ? 9.798 10.038 -4.499 1.00 93.44 98 GLU A N 1
ATOM 737 C CA . GLU A 1 98 ? 9.160 9.580 -3.264 1.00 93.44 98 GLU A CA 1
ATOM 738 C C . GLU A 1 98 ? 7.724 10.080 -3.214 1.00 93.44 98 GLU A C 1
ATOM 740 O O . GLU A 1 98 ? 7.458 11.242 -3.520 1.00 93.44 98 GLU A O 1
ATOM 745 N N . ASP A 1 99 ? 6.814 9.219 -2.777 1.00 92.62 99 ASP A N 1
ATOM 746 C CA . ASP A 1 99 ? 5.410 9.563 -2.597 1.00 92.62 99 ASP A CA 1
ATOM 747 C C . ASP A 1 99 ? 4.836 8.857 -1.359 1.00 92.62 99 ASP A C 1
ATOM 749 O O . ASP A 1 99 ? 5.448 7.959 -0.767 1.00 92.62 99 ASP A O 1
ATOM 753 N N . ASP A 1 100 ? 3.662 9.309 -0.933 1.00 94.88 100 ASP A N 1
ATOM 754 C CA . ASP A 1 100 ? 3.010 8.861 0.289 1.00 94.88 100 ASP A CA 1
ATOM 755 C C . ASP A 1 100 ? 1.754 8.046 -0.037 1.00 94.88 100 ASP A C 1
ATOM 757 O O . ASP A 1 100 ? 0.790 8.530 -0.634 1.00 94.88 100 ASP A O 1
ATOM 761 N N . LEU A 1 101 ? 1.728 6.801 0.430 1.00 96.00 101 LEU A N 1
ATOM 762 C CA . LEU A 1 101 ? 0.574 5.922 0.334 1.00 96.00 101 LEU A CA 1
ATOM 763 C C . LEU A 1 101 ? -0.237 5.992 1.627 1.00 96.00 101 LEU A C 1
ATOM 765 O O . LEU A 1 101 ? 0.206 5.537 2.682 1.00 96.00 101 LEU A O 1
ATOM 769 N N . LYS A 1 102 ? -1.445 6.551 1.553 1.00 96.88 102 LYS A N 1
ATOM 770 C CA . LYS A 1 102 ? -2.351 6.639 2.705 1.00 96.88 102 LYS A CA 1
ATOM 771 C C . LYS A 1 102 ? -3.115 5.333 2.895 1.00 96.88 102 LYS A C 1
ATOM 773 O O . LYS A 1 102 ? -3.602 4.738 1.933 1.00 96.88 102 LYS A O 1
ATOM 778 N N . LEU A 1 103 ? -3.263 4.908 4.146 1.00 97.62 103 LEU A N 1
ATOM 779 C CA . LEU A 1 103 ? -4.063 3.758 4.544 1.00 97.62 103 LEU A CA 1
ATOM 780 C C . LEU A 1 103 ? -5.042 4.147 5.646 1.00 97.62 103 LEU A C 1
ATOM 782 O O . LEU A 1 103 ? -4.706 4.887 6.569 1.00 97.62 103 LEU A O 1
ATOM 786 N N . VAL A 1 104 ? -6.239 3.576 5.567 1.00 96.81 104 VAL A N 1
ATOM 787 C CA . VAL A 1 104 ? -7.290 3.715 6.573 1.00 96.81 104 VAL A CA 1
ATOM 788 C C . VAL A 1 104 ? -7.721 2.343 7.071 1.00 96.81 104 VAL A C 1
ATOM 790 O O . VAL A 1 104 ? -7.798 1.382 6.301 1.00 96.81 104 VAL A O 1
ATOM 793 N N . LYS A 1 105 ? -8.021 2.228 8.360 1.00 95.06 105 LYS A N 1
ATOM 794 C CA . LYS A 1 105 ? -8.552 1.010 8.966 1.00 95.06 105 LYS A CA 1
ATOM 795 C C . LYS A 1 105 ? -10.076 1.066 8.953 1.00 95.06 105 LYS A C 1
ATOM 797 O O . LYS A 1 105 ? -10.672 1.929 9.592 1.00 95.06 105 LYS A O 1
ATOM 802 N N . ARG A 1 106 ? -10.716 0.131 8.253 1.00 93.56 106 ARG A N 1
ATOM 803 C CA . ARG A 1 106 ? -12.176 -0.062 8.247 1.00 93.56 106 ARG A CA 1
ATOM 804 C C . ARG A 1 106 ? -12.477 -1.491 8.681 1.00 93.56 106 ARG A C 1
ATOM 806 O O . ARG A 1 106 ? -11.841 -2.426 8.199 1.00 93.56 106 ARG A O 1
ATOM 813 N N . ASP A 1 107 ? -13.379 -1.659 9.645 1.00 89.50 107 ASP A N 1
ATOM 814 C CA . ASP A 1 107 ? -13.766 -2.971 10.190 1.00 89.50 107 ASP A CA 1
ATOM 815 C C . ASP A 1 107 ? -12.569 -3.835 10.629 1.00 89.50 107 ASP A C 1
ATOM 817 O O . ASP A 1 107 ? -12.476 -5.031 10.350 1.00 89.50 107 ASP A O 1
ATOM 821 N N . GLY A 1 108 ? -11.588 -3.200 11.277 1.00 89.81 108 GLY A N 1
ATOM 822 C CA . GLY A 1 108 ? -10.378 -3.867 11.762 1.00 89.81 108 GLY A CA 1
ATOM 823 C C . GLY A 1 108 ? -9.324 -4.172 10.689 1.00 89.81 108 GLY A C 1
ATOM 824 O O . GLY A 1 108 ? -8.239 -4.642 11.036 1.00 89.81 108 GLY A O 1
ATOM 825 N N . LYS A 1 109 ? -9.592 -3.875 9.411 1.00 92.44 109 LYS A N 1
ATOM 826 C CA . LYS A 1 109 ? -8.696 -4.137 8.277 1.00 92.44 109 LYS A CA 1
ATOM 827 C C . LYS A 1 109 ? -8.116 -2.842 7.727 1.00 92.44 109 LYS A C 1
ATOM 829 O O . LYS A 1 109 ? -8.848 -1.896 7.463 1.00 92.44 109 LYS A O 1
ATOM 834 N N . TRP A 1 110 ? -6.805 -2.819 7.526 1.00 96.31 110 TRP A N 1
ATOM 835 C CA . TRP A 1 110 ? -6.142 -1.726 6.821 1.00 96.31 110 TRP A CA 1
ATOM 836 C C . TRP A 1 110 ? -6.395 -1.831 5.321 1.00 96.31 110 TRP A C 1
ATOM 838 O O . TRP A 1 110 ? -6.294 -2.918 4.751 1.00 96.31 110 TRP A O 1
ATOM 848 N N . LEU A 1 111 ? -6.713 -0.699 4.705 1.00 97.31 111 LEU A N 1
ATOM 849 C CA . LEU A 1 111 ? -6.987 -0.555 3.284 1.00 97.31 111 LEU A CA 1
ATOM 850 C C . LEU A 1 111 ? -6.276 0.687 2.761 1.00 97.31 111 LEU A C 1
ATOM 852 O O . LEU A 1 111 ? -6.287 1.731 3.409 1.00 97.31 111 LEU A O 1
ATOM 856 N N . VAL A 1 112 ? -5.700 0.587 1.571 1.00 97.50 112 VAL A N 1
ATOM 857 C CA . VAL A 1 112 ? -5.141 1.729 0.848 1.00 97.50 112 VAL A CA 1
ATOM 858 C C . VAL A 1 112 ? -6.260 2.694 0.465 1.00 97.50 112 VAL A C 1
ATOM 860 O O . VAL A 1 112 ? -7.297 2.282 -0.056 1.00 97.50 112 VAL A O 1
ATOM 863 N N . HIS A 1 113 ? -6.046 3.979 0.721 1.00 96.50 113 HIS A N 1
ATOM 864 C CA . HIS A 1 113 ? -6.988 5.039 0.405 1.00 96.50 113 HIS A CA 1
ATOM 865 C C . HIS A 1 113 ? -6.338 6.053 -0.532 1.00 96.50 113 HIS A C 1
ATOM 867 O O . HIS A 1 113 ? -5.500 6.854 -0.122 1.00 96.50 113 HIS A O 1
ATOM 873 N N . ILE A 1 114 ? -6.735 6.005 -1.800 1.00 91.94 114 ILE A N 1
ATOM 874 C CA . ILE A 1 114 ? -6.264 6.910 -2.843 1.00 91.94 114 ILE A CA 1
ATOM 875 C C . ILE A 1 114 ? -7.382 7.899 -3.137 1.00 91.94 114 ILE A C 1
ATOM 877 O O . ILE A 1 114 ? -8.520 7.514 -3.402 1.00 91.94 114 ILE A O 1
ATOM 881 N N . THR A 1 115 ? -7.039 9.178 -3.119 1.00 80.56 115 THR A N 1
ATOM 882 C CA . THR A 1 115 ? -7.913 10.270 -3.539 1.00 80.56 115 THR A CA 1
ATOM 883 C C . THR A 1 115 ? -7.248 10.999 -4.695 1.00 80.56 115 THR A C 1
ATOM 885 O O . THR A 1 115 ? -6.024 11.127 -4.713 1.00 80.56 115 THR A O 1
ATOM 888 N N . ALA A 1 116 ? -8.035 11.500 -5.646 1.00 69.94 116 ALA A N 1
ATOM 889 C CA . ALA A 1 116 ? -7.514 12.449 -6.622 1.00 69.94 116 ALA A CA 1
ATOM 890 C C . ALA A 1 116 ? -6.978 13.681 -5.868 1.00 69.94 116 ALA A C 1
ATOM 892 O O . ALA A 1 116 ? -7.646 14.164 -4.949 1.00 69.94 116 ALA A O 1
ATOM 893 N N . LYS A 1 117 ? -5.757 14.114 -6.198 1.00 58.81 117 LYS A N 1
ATOM 894 C CA . LYS A 1 117 ? -5.220 15.408 -5.756 1.00 58.81 117 LYS A CA 1
ATOM 895 C C . LYS A 1 117 ? -5.880 16.540 -6.535 1.00 58.81 117 LYS A C 1
ATOM 897 O O . LYS A 1 117 ? -6.197 16.316 -7.725 1.00 58.81 117 LYS A O 1
#

Secondary structure (DSSP, 8-state):
-HHHHHHHHHHHHHTTGGG-SPPHHHHHHHHHHHHHTT-HHHHHHTB-GGGHHHHHHHHHHHTTS-SS-EEEEEEEEE-SSSEEEEEEEEEETTEEEEEEEEEEEETTEEEE-----

pLDDT: mean 84.76, std 13.95, range [51.19, 97.62]

Radius of gyration: 18.79 Å; chains: 1; bounding box: 33×30×65 Å

Sequence (117 aa):
MIKILVILLVIATMLLINACGTKPETVARKFLDAMENGDGDTMKKLSTPESHTIIGLLPMLMGQMGANPKFEVISTEVVDDTNATVKYRILAEDKSEEDDLKLVKRDGKWLVHITAK

Foldseek 3Di:
DVVVVVVVVVVVVVVPPLPPEDDLVNLVVQLQVCLLVVVLVSVCVQADVVCSVVSVCSVVVVVVLAPRKHKAFDDKADPDPFKIKTWIWIDDPPDIDIDIFIWGADPSYIHTYDDDD